Protein AF-A0A3M2ZYN0-F1 (afdb_monomer_lite)

Structure (mmCIF, N/CA/C/O backbone):
data_AF-A0A3M2ZYN0-F1
#
_entry.id   AF-A0A3M2ZYN0-F1
#
loop_
_atom_site.group_PDB
_atom_site.id
_atom_site.type_symbol
_atom_site.label_atom_id
_atom_site.label_alt_id
_atom_site.label_comp_id
_atom_site.label_asym_id
_atom_site.label_entity_id
_atom_site.label_seq_id
_atom_site.pdbx_PDB_ins_code
_atom_site.Cartn_x
_atom_site.Cartn_y
_atom_site.Cartn_z
_atom_site.occupancy
_atom_site.B_iso_or_equiv
_atom_site.auth_seq_id
_atom_site.auth_comp_id
_atom_site.auth_asym_id
_atom_site.auth_atom_id
_atom_site.pdbx_PDB_model_num
ATOM 1 N N . GLY A 1 1 ? -3.128 -3.976 10.967 1.00 87.50 1 GLY A N 1
ATOM 2 C CA . GLY A 1 1 ? -2.178 -4.531 9.993 1.00 87.50 1 GLY A CA 1
ATOM 3 C C . GLY A 1 1 ? -2.896 -4.891 8.719 1.00 87.50 1 GLY A C 1
ATOM 4 O O . GLY A 1 1 ? -2.758 -4.174 7.742 1.00 87.50 1 GLY A O 1
ATOM 5 N N . ILE A 1 2 ? -3.722 -5.940 8.759 1.00 93.25 2 ILE A N 1
ATOM 6 C CA . ILE A 1 2 ? -4.372 -6.513 7.567 1.00 93.25 2 ILE A CA 1
ATOM 7 C C . ILE A 1 2 ? -5.181 -5.476 6.775 1.00 93.25 2 ILE A C 1
ATOM 9 O O . ILE A 1 2 ? -4.887 -5.269 5.608 1.00 93.25 2 ILE A O 1
ATOM 13 N N . VAL A 1 3 ? -6.113 -4.749 7.409 1.00 94.38 3 VAL A N 1
ATOM 14 C CA . VAL A 1 3 ? -6.923 -3.723 6.712 1.00 94.38 3 VAL A CA 1
ATOM 15 C C . VAL A 1 3 ? -6.073 -2.631 6.047 1.00 94.38 3 VAL A C 1
ATOM 17 O O . VAL A 1 3 ? -6.357 -2.233 4.926 1.00 94.38 3 VAL A O 1
ATOM 20 N N . VAL A 1 4 ? -4.990 -2.200 6.703 1.00 95.38 4 VAL A N 1
ATOM 21 C CA . VAL A 1 4 ? -4.043 -1.211 6.160 1.00 95.38 4 VAL A CA 1
ATOM 22 C C . VAL A 1 4 ? -3.318 -1.787 4.945 1.00 95.38 4 VAL A C 1
ATOM 24 O O . VAL A 1 4 ? -3.151 -1.102 3.947 1.00 95.38 4 VAL A O 1
ATOM 27 N N . SER A 1 5 ? -2.905 -3.052 5.029 1.00 95.00 5 SER A N 1
ATOM 28 C CA . SER A 1 5 ? -2.160 -3.730 3.964 1.00 95.00 5 SER A CA 1
ATOM 29 C C . SER A 1 5 ? -3.044 -3.969 2.744 1.00 95.00 5 SER A C 1
ATOM 31 O O . SER A 1 5 ? -2.625 -3.695 1.630 1.00 95.00 5 SER A O 1
ATOM 33 N N . ILE A 1 6 ? -4.287 -4.405 2.955 1.00 95.38 6 ILE A N 1
ATOM 34 C CA . ILE A 1 6 ? -5.273 -4.596 1.888 1.00 95.38 6 ILE A CA 1
ATOM 35 C C . ILE A 1 6 ? -5.612 -3.260 1.214 1.00 95.38 6 ILE A C 1
ATOM 37 O O . ILE A 1 6 ? -5.637 -3.187 -0.012 1.00 95.38 6 ILE A O 1
ATOM 41 N N . ALA A 1 7 ? -5.811 -2.193 1.995 1.00 96.12 7 ALA A N 1
ATOM 42 C CA . ALA A 1 7 ? -6.026 -0.857 1.447 1.00 96.12 7 ALA A CA 1
ATOM 43 C C . ALA A 1 7 ? -4.809 -0.366 0.644 1.00 96.12 7 ALA A C 1
ATOM 45 O O . ALA A 1 7 ? -4.980 0.157 -0.454 1.00 96.12 7 ALA A O 1
ATOM 46 N N . LEU A 1 8 ? -3.586 -0.578 1.153 1.00 96.12 8 LEU A N 1
ATOM 47 C CA . LEU A 1 8 ? -2.364 -0.256 0.416 1.00 96.12 8 LEU A CA 1
ATOM 48 C C . LEU A 1 8 ? -2.313 -1.014 -0.912 1.00 96.12 8 LEU A C 1
ATOM 50 O O . LEU A 1 8 ? -2.034 -0.387 -1.922 1.00 96.12 8 LEU A O 1
ATOM 54 N N . VAL A 1 9 ? -2.575 -2.324 -0.921 1.00 94.81 9 VAL A N 1
ATOM 55 C CA . VAL A 1 9 ? -2.534 -3.139 -2.146 1.00 94.81 9 VAL A CA 1
ATOM 56 C C . VAL A 1 9 ? -3.515 -2.608 -3.186 1.00 94.81 9 VAL A C 1
ATOM 58 O O . VAL A 1 9 ? -3.097 -2.359 -4.311 1.00 94.81 9 VAL A O 1
ATOM 61 N N . GLY A 1 10 ? -4.775 -2.361 -2.813 1.00 95.69 10 GLY A N 1
ATOM 62 C CA . GLY A 1 10 ? -5.770 -1.832 -3.751 1.00 95.69 10 GLY A CA 1
ATOM 63 C C . GLY A 1 10 ? -5.378 -0.465 -4.324 1.00 95.69 10 GLY A C 1
ATOM 64 O O . GLY A 1 10 ? -5.460 -0.250 -5.532 1.00 95.69 10 GLY A O 1
ATOM 65 N N . ILE A 1 11 ? -4.882 0.447 -3.479 1.00 96.06 11 ILE A N 1
ATOM 66 C CA . ILE A 1 11 ? -4.449 1.788 -3.906 1.00 96.06 11 ILE A CA 1
ATOM 67 C C . ILE A 1 11 ? -3.186 1.713 -4.769 1.00 96.06 11 ILE A C 1
ATOM 69 O O . ILE A 1 11 ? -3.143 2.290 -5.853 1.00 96.06 11 ILE A O 1
ATOM 73 N N . ALA A 1 12 ? -2.153 1.012 -4.302 1.00 95.00 12 ALA A N 1
ATOM 74 C CA . ALA A 1 12 ? -0.881 0.895 -5.002 1.00 95.00 12 ALA A CA 1
ATOM 75 C C . ALA A 1 12 ? -1.059 0.194 -6.349 1.00 95.00 12 ALA A C 1
ATOM 77 O O . ALA A 1 12 ? -0.487 0.649 -7.333 1.00 95.00 12 ALA A O 1
ATOM 78 N N . TYR A 1 13 ? -1.892 -0.849 -6.420 1.00 94.00 13 TYR A N 1
ATOM 79 C CA . TYR A 1 13 ? -2.218 -1.495 -7.685 1.00 94.00 13 TYR A CA 1
ATOM 80 C C . TYR A 1 13 ? -2.851 -0.504 -8.663 1.00 94.00 13 TYR A C 1
ATOM 82 O O . TYR A 1 13 ? -2.329 -0.287 -9.754 1.00 94.00 13 TYR A O 1
ATOM 90 N N . ASN A 1 14 ? -3.921 0.170 -8.242 1.00 93.44 14 ASN A N 1
ATOM 91 C CA . ASN A 1 14 ? -4.650 1.105 -9.093 1.00 93.44 14 ASN A CA 1
ATOM 92 C C . ASN A 1 14 ? -3.797 2.282 -9.587 1.00 93.44 14 ASN A C 1
ATOM 94 O O . ASN A 1 14 ? -3.921 2.689 -10.739 1.00 93.44 14 ASN A O 1
ATOM 98 N N . VAL A 1 15 ? -2.924 2.817 -8.732 1.00 94.31 15 VAL A N 1
ATOM 99 C CA . VAL A 1 15 ? -2.106 3.995 -9.054 1.00 94.31 15 VAL A CA 1
ATOM 100 C C . VAL A 1 15 ? -0.828 3.620 -9.806 1.00 94.31 15 VAL A C 1
ATOM 102 O O . VAL A 1 15 ? -0.449 4.312 -10.748 1.00 94.31 15 VAL A O 1
ATOM 105 N N . LEU A 1 16 ? -0.148 2.545 -9.400 1.00 92.62 16 LEU A N 1
ATOM 106 C CA . LEU A 1 16 ? 1.207 2.232 -9.866 1.00 92.62 16 LEU A CA 1
ATOM 107 C C . LEU A 1 16 ? 1.265 1.085 -10.878 1.00 92.62 16 LEU A C 1
ATOM 109 O O . LEU A 1 16 ? 2.232 1.024 -11.629 1.00 92.62 16 LEU A O 1
ATOM 113 N N . LEU A 1 17 ? 0.288 0.170 -10.891 1.00 93.31 17 LEU A N 1
ATOM 114 C CA . LEU A 1 17 ? 0.409 -1.110 -11.607 1.00 93.31 17 LEU A CA 1
ATOM 115 C C . LEU A 1 17 ? -0.691 -1.382 -12.639 1.00 93.31 17 LEU A C 1
ATOM 117 O O . LEU A 1 17 ? -0.417 -2.054 -13.628 1.00 93.31 17 LEU A O 1
ATOM 121 N N . ARG A 1 18 ? -1.907 -0.851 -12.468 1.00 92.25 18 ARG A N 1
ATOM 122 C CA . ARG A 1 18 ? -3.076 -1.194 -13.306 1.00 92.25 18 ARG A CA 1
ATOM 123 C C . ARG A 1 18 ? -2.889 -0.904 -14.799 1.00 92.25 18 ARG A C 1
ATOM 125 O O . ARG A 1 18 ? -3.532 -1.520 -15.637 1.00 92.25 18 ARG A O 1
ATOM 132 N N . HIS A 1 19 ? -2.009 0.031 -15.141 1.00 89.75 19 HIS A N 1
ATOM 133 C CA . HIS A 1 19 ? -1.694 0.385 -16.527 1.00 89.75 19 HIS A CA 1
ATOM 134 C C . HIS A 1 19 ? -0.566 -0.464 -17.141 1.00 89.75 19 HIS A C 1
ATOM 136 O O . HIS A 1 19 ? -0.295 -0.335 -18.32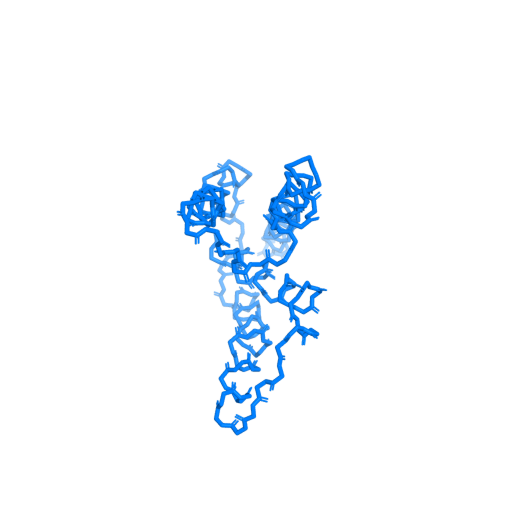9 1.00 89.75 19 HIS A O 1
ATOM 142 N N . LEU A 1 20 ? 0.113 -1.294 -16.343 1.00 90.00 20 LEU A N 1
ATOM 143 C CA . LEU A 1 20 ? 1.227 -2.140 -16.785 1.00 90.00 20 LEU A CA 1
ATOM 144 C C . LEU A 1 20 ? 0.775 -3.552 -17.168 1.00 90.00 20 LEU A C 1
ATOM 146 O O . LEU A 1 20 ? 1.478 -4.249 -17.897 1.00 90.00 20 LEU A O 1
ATOM 150 N N . TRP A 1 21 ? -0.372 -3.991 -16.652 1.00 88.06 21 TRP A N 1
ATOM 151 C CA . TRP A 1 21 ? -0.863 -5.354 -16.796 1.00 88.06 21 TRP A CA 1
ATOM 152 C C . TRP A 1 21 ? -2.260 -5.353 -17.416 1.00 88.06 21 TRP A C 1
ATOM 154 O O . TRP A 1 21 ? -3.189 -4.752 -16.886 1.00 88.06 21 TRP A O 1
ATOM 164 N N . HIS A 1 22 ? -2.410 -6.045 -18.548 1.00 90.00 22 HIS A N 1
ATOM 165 C CA . HIS A 1 22 ? -3.671 -6.142 -19.290 1.00 90.00 22 HIS A CA 1
ATOM 166 C C . HIS A 1 22 ? -4.127 -7.604 -19.394 1.00 90.00 22 HIS A C 1
ATOM 168 O O . HIS A 1 22 ? -4.045 -8.206 -20.470 1.00 90.00 22 HIS A O 1
ATOM 174 N N . PRO A 1 23 ? -4.569 -8.209 -18.278 1.00 92.19 23 PRO A N 1
ATOM 175 C CA . PRO A 1 23 ? -5.000 -9.597 -18.268 1.00 92.19 23 PRO A CA 1
ATOM 176 C C . PRO A 1 23 ? -6.282 -9.783 -19.085 1.00 92.19 23 PRO A C 1
ATOM 178 O O . PRO A 1 23 ? -7.093 -8.868 -19.217 1.00 92.19 23 PRO A O 1
ATOM 181 N N . GLN A 1 24 ? -6.489 -10.994 -19.609 1.00 94.12 24 GLN A N 1
ATOM 182 C CA . GLN A 1 24 ? -7.694 -11.364 -20.360 1.00 94.12 24 GLN A CA 1
ATOM 183 C C . GLN A 1 24 ? -8.338 -12.642 -19.809 1.00 94.12 24 GLN A C 1
ATOM 185 O O . GLN A 1 24 ? -7.697 -13.453 -19.133 1.00 94.12 24 GLN A O 1
ATOM 190 N N . GLY A 1 25 ? -9.630 -12.824 -20.096 1.00 95.62 25 GLY A N 1
ATOM 191 C CA . GLY A 1 25 ? -10.395 -14.000 -19.675 1.00 95.62 25 GLY A CA 1
ATOM 192 C C . GLY A 1 25 ? -10.388 -14.188 -18.155 1.00 95.62 25 GLY A C 1
ATOM 193 O O . GLY A 1 25 ? -10.674 -13.260 -17.401 1.00 95.62 25 GLY A O 1
ATOM 194 N N . TRP A 1 26 ? -10.031 -15.387 -17.690 1.00 96.62 26 TRP A N 1
ATOM 195 C CA . TRP A 1 26 ? -9.999 -15.715 -16.259 1.00 96.62 26 TRP A CA 1
ATOM 196 C C . TRP A 1 26 ? -8.981 -14.908 -15.451 1.00 96.62 26 TRP A C 1
ATOM 198 O O . TRP A 1 26 ? -9.214 -14.651 -14.272 1.00 96.62 26 TRP A O 1
ATOM 208 N N . GLN A 1 27 ? -7.875 -14.482 -16.067 1.00 94.94 27 GLN A N 1
ATOM 209 C CA . GLN A 1 27 ? -6.884 -13.657 -15.373 1.00 94.94 27 GLN A CA 1
ATOM 210 C C . GLN A 1 27 ? -7.430 -12.263 -15.079 1.00 94.94 27 GLN A C 1
ATOM 212 O O . GLN A 1 27 ? -7.131 -11.714 -14.027 1.00 94.94 27 GLN A O 1
ATOM 217 N N . TRP A 1 28 ? -8.254 -11.713 -15.977 1.00 95.06 28 TRP A N 1
ATOM 218 C CA . TRP A 1 28 ? -8.892 -10.415 -15.761 1.00 95.06 28 TRP A CA 1
ATOM 219 C C . TRP A 1 28 ? -9.856 -10.466 -14.579 1.00 95.06 28 TRP A C 1
ATOM 221 O O . TRP A 1 28 ? -9.823 -9.604 -13.710 1.00 95.06 28 TRP A O 1
ATOM 231 N N . ILE A 1 29 ? -10.651 -11.537 -14.501 1.00 95.88 29 ILE A N 1
ATOM 232 C CA . ILE A 1 29 ? -11.558 -11.761 -13.372 1.00 95.88 29 ILE A CA 1
ATOM 233 C C . ILE A 1 29 ? -10.765 -11.860 -12.066 1.00 95.88 29 ILE A C 1
ATOM 235 O O . ILE A 1 29 ? -11.123 -11.221 -11.081 1.00 95.88 29 ILE A O 1
ATOM 239 N N . ALA A 1 30 ? -9.688 -12.651 -12.044 1.00 95.50 30 ALA A N 1
ATOM 240 C CA . ALA A 1 30 ? -8.852 -12.788 -10.855 1.00 95.50 30 ALA A CA 1
ATOM 241 C C . ALA A 1 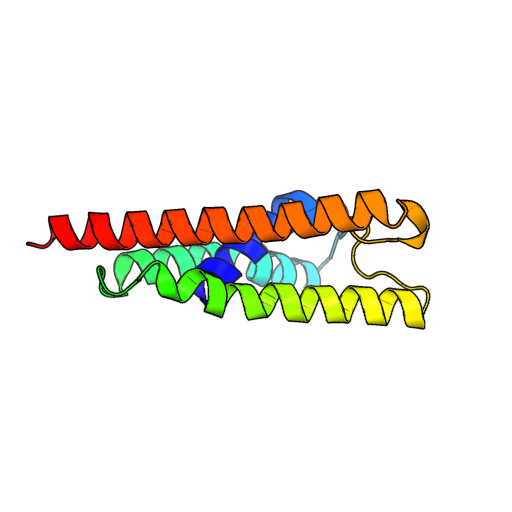30 ? -8.221 -11.452 -10.436 1.00 95.50 30 ALA A C 1
ATOM 243 O O . ALA A 1 30 ? -8.199 -11.139 -9.248 1.00 95.50 30 ALA A O 1
ATOM 244 N N . ASP A 1 31 ? -7.746 -10.667 -11.401 1.00 94.44 31 ASP A N 1
ATOM 245 C CA . ASP A 1 31 ? -7.132 -9.366 -11.165 1.00 94.44 31 ASP A CA 1
ATOM 246 C C . ASP A 1 31 ? -8.110 -8.365 -10.536 1.00 94.44 31 ASP A C 1
ATOM 248 O O . ASP A 1 31 ? -7.841 -7.839 -9.456 1.00 94.44 31 ASP A O 1
ATOM 252 N N . GLU A 1 32 ? -9.287 -8.193 -11.141 1.00 94.81 32 GLU A N 1
ATOM 253 C CA . GLU A 1 32 ? -10.328 -7.292 -10.634 1.00 94.81 32 GLU A CA 1
ATOM 254 C C . GLU A 1 32 ? -10.821 -7.740 -9.248 1.00 94.81 32 GLU A C 1
ATOM 256 O O . GLU A 1 32 ? -11.014 -6.934 -8.333 1.00 94.81 32 GLU A O 1
ATOM 261 N N . LEU A 1 33 ? -10.985 -9.053 -9.045 1.00 96.44 33 LEU A N 1
ATOM 262 C CA . LEU A 1 33 ? -11.392 -9.585 -7.748 1.00 96.44 33 LEU A CA 1
ATOM 263 C C . LEU A 1 33 ? -10.350 -9.290 -6.667 1.00 96.44 33 LEU A C 1
ATOM 265 O O . LEU A 1 33 ? -10.716 -8.859 -5.575 1.00 96.44 33 LEU A O 1
ATOM 269 N N . LEU A 1 34 ? -9.067 -9.520 -6.945 1.00 95.44 34 LEU A N 1
ATOM 270 C CA . LEU A 1 34 ? -8.002 -9.400 -5.950 1.00 95.44 34 LEU A CA 1
ATOM 271 C C . LEU A 1 34 ? -7.613 -7.950 -5.652 1.00 95.44 34 LEU A C 1
ATOM 273 O O . LEU A 1 34 ? -7.287 -7.651 -4.500 1.00 95.44 34 LEU A O 1
ATOM 277 N N . HIS A 1 35 ? -7.658 -7.062 -6.645 1.00 96.06 35 HIS A N 1
ATOM 278 C CA . HIS A 1 35 ? -7.135 -5.703 -6.511 1.00 96.06 35 HIS A CA 1
ATOM 279 C C . HIS A 1 35 ? -8.205 -4.617 -6.364 1.00 96.06 35 HIS A C 1
ATOM 281 O O . HIS A 1 35 ? -7.896 -3.553 -5.825 1.00 96.06 35 HIS A O 1
ATOM 287 N N . ASP A 1 36 ? -9.457 -4.891 -6.738 1.00 94.56 36 ASP A N 1
ATOM 288 C CA . ASP A 1 36 ? -10.555 -3.927 -6.623 1.00 94.56 36 ASP A CA 1
ATOM 289 C C . ASP A 1 36 ? -11.659 -4.426 -5.686 1.00 94.56 36 ASP A C 1
ATOM 291 O O . ASP A 1 36 ? -11.942 -3.803 -4.655 1.00 94.56 36 ASP A O 1
ATOM 295 N N . VAL A 1 37 ? -12.247 -5.590 -5.974 1.00 96.94 37 VAL A N 1
ATOM 296 C CA . VAL A 1 37 ? -13.412 -6.085 -5.220 1.00 96.94 37 VAL A CA 1
ATOM 297 C C . VAL A 1 37 ? -13.038 -6.454 -3.787 1.00 96.94 37 VAL A C 1
ATOM 299 O O . VAL A 1 37 ? -13.682 -5.992 -2.843 1.00 96.94 37 VAL A O 1
ATOM 302 N N . MET A 1 38 ? -11.995 -7.265 -3.594 1.00 96.31 38 MET A N 1
ATOM 303 C CA . MET A 1 38 ? -11.588 -7.730 -2.267 1.00 96.31 38 MET A CA 1
ATOM 304 C C . MET A 1 38 ? -11.145 -6.584 -1.347 1.00 96.31 38 MET A C 1
ATOM 306 O O . MET A 1 38 ? -11.587 -6.570 -0.192 1.00 96.31 38 MET A O 1
ATOM 310 N N . PRO A 1 39 ? -10.350 -5.592 -1.797 1.00 96.62 39 PRO A N 1
ATOM 311 C CA . PRO A 1 39 ? -10.010 -4.450 -0.958 1.00 96.62 39 PRO A CA 1
ATOM 312 C C . PRO A 1 39 ? -11.216 -3.632 -0.501 1.00 96.62 39 PRO A C 1
ATOM 314 O O . PRO A 1 39 ? -11.318 -3.310 0.688 1.00 96.62 39 PRO A O 1
ATOM 317 N N . LEU A 1 40 ? -12.161 -3.355 -1.403 1.00 96.81 40 LEU A N 1
ATOM 318 C CA . LEU A 1 40 ? -13.387 -2.627 -1.071 1.00 96.81 40 LEU A CA 1
ATOM 319 C C . LEU A 1 40 ? -14.287 -3.432 -0.126 1.00 96.81 40 LEU A C 1
ATOM 321 O O . LEU A 1 40 ? -14.742 -2.909 0.895 1.00 96.81 40 LEU A O 1
ATOM 325 N N . ALA A 1 41 ? -14.489 -4.718 -0.414 1.00 97.31 41 ALA A N 1
ATOM 326 C CA . ALA A 1 41 ? -15.281 -5.613 0.421 1.00 97.31 41 ALA A CA 1
ATOM 327 C C . ALA A 1 41 ? -14.687 -5.744 1.830 1.00 97.31 41 ALA A C 1
ATOM 329 O O . ALA A 1 41 ? -15.413 -5.679 2.823 1.00 97.31 41 ALA A O 1
ATOM 330 N N . PHE A 1 42 ? -13.362 -5.864 1.945 1.00 96.75 42 PHE A N 1
ATOM 331 C CA . PHE A 1 42 ? -12.692 -5.963 3.238 1.00 96.75 42 PHE A CA 1
ATOM 332 C C . PHE A 1 42 ? -12.754 -4.651 4.027 1.00 96.75 42 PHE A C 1
ATOM 334 O O . PHE A 1 42 ? -12.945 -4.673 5.244 1.00 96.75 42 PHE A O 1
ATOM 341 N N . MET A 1 43 ? -12.627 -3.502 3.355 1.00 95.69 43 MET A N 1
ATOM 342 C CA . MET A 1 43 ? -12.821 -2.186 3.973 1.00 95.69 43 MET A CA 1
ATOM 343 C C . MET A 1 43 ? -14.242 -2.032 4.526 1.00 95.69 43 MET A C 1
ATOM 345 O O . MET A 1 43 ? -14.406 -1.605 5.673 1.00 95.69 43 MET A O 1
ATOM 349 N N . LEU A 1 44 ? -15.253 -2.442 3.755 1.00 96.50 44 LEU A N 1
ATOM 350 C CA . LEU A 1 44 ? -16.653 -2.433 4.177 1.00 96.50 44 LEU A CA 1
ATOM 351 C C . LEU A 1 44 ? -16.897 -3.387 5.353 1.00 96.50 44 LEU A C 1
ATOM 353 O O . LEU A 1 44 ? -17.490 -2.991 6.357 1.00 96.50 44 LEU A O 1
ATOM 357 N N . TYR A 1 45 ? -16.381 -4.616 5.273 1.00 96.31 45 TYR A N 1
ATOM 358 C CA . TYR A 1 45 ? -16.455 -5.588 6.362 1.00 96.31 45 TYR A CA 1
ATOM 359 C C . TYR A 1 45 ? -15.819 -5.040 7.641 1.00 96.31 45 TYR A C 1
ATOM 361 O O . TYR A 1 45 ? -16.424 -5.078 8.716 1.00 96.31 45 TYR A O 1
ATOM 369 N N . TRP A 1 46 ? -14.609 -4.484 7.523 1.00 94.94 46 TRP A N 1
ATOM 370 C CA . TRP A 1 46 ? -13.925 -3.873 8.649 1.00 94.94 46 TRP A CA 1
ATOM 371 C C . TRP A 1 46 ? -14.791 -2.771 9.246 1.00 94.94 46 TRP A C 1
ATOM 373 O O . TRP A 1 46 ? -14.989 -2.763 10.457 1.00 94.94 46 TRP A O 1
ATOM 383 N N . TRP A 1 47 ? -15.341 -1.871 8.431 1.00 94.31 47 TRP A N 1
ATOM 384 C CA . TRP A 1 47 ? -16.184 -0.771 8.893 1.00 94.31 47 TRP A CA 1
ATOM 385 C C . TRP A 1 47 ? -17.420 -1.246 9.670 1.00 94.31 47 TRP A C 1
ATOM 387 O O . TRP A 1 47 ? -17.640 -0.775 10.788 1.00 94.31 47 TRP A O 1
ATOM 397 N N . LEU A 1 48 ? -18.170 -2.202 9.118 1.00 94.44 48 LEU A N 1
ATOM 398 C CA . LEU A 1 48 ? -19.460 -2.645 9.651 1.00 94.44 48 LEU A CA 1
ATOM 399 C C . LEU A 1 48 ? -19.339 -3.589 10.856 1.00 94.44 48 LEU A C 1
ATOM 401 O O . LEU A 1 48 ? -20.089 -3.441 11.821 1.00 94.44 48 LEU A O 1
ATOM 405 N N . TYR A 1 49 ? -18.400 -4.538 10.821 1.00 93.50 49 TYR A N 1
ATOM 406 C CA . TYR A 1 49 ? -18.408 -5.682 11.743 1.00 93.50 49 TYR A CA 1
ATOM 407 C C . TYR A 1 49 ? -17.264 -5.687 12.759 1.00 93.50 49 TYR A C 1
ATOM 409 O O . TYR A 1 49 ? -17.379 -6.327 13.803 1.00 93.50 49 TYR A O 1
ATOM 417 N N . VAL A 1 50 ? -16.161 -4.974 12.509 1.00 91.94 50 VAL A N 1
ATOM 418 C CA . VAL A 1 50 ? -15.012 -4.990 13.431 1.00 91.94 50 VAL A CA 1
ATOM 419 C C . VAL A 1 50 ? -15.189 -3.938 14.534 1.00 91.94 50 VAL A C 1
ATOM 421 O O . VAL A 1 50 ? -15.291 -2.746 14.209 1.00 91.94 50 VAL A O 1
ATOM 424 N N . PRO A 1 51 ? -15.159 -4.328 15.830 1.00 90.06 51 PRO A N 1
ATOM 425 C CA . PRO A 1 51 ? -15.262 -3.396 16.951 1.00 90.06 51 PRO A CA 1
ATOM 426 C C . PRO A 1 51 ? -14.203 -2.291 16.899 1.00 90.06 51 PRO A C 1
ATOM 428 O O . PRO A 1 51 ? -13.024 -2.566 16.663 1.00 90.06 51 PRO A O 1
ATOM 431 N N . LYS A 1 52 ? -14.639 -1.051 17.145 1.00 92.38 52 LYS A N 1
ATOM 432 C CA . LYS A 1 52 ? -13.806 0.156 17.063 1.00 92.38 52 LYS A CA 1
ATOM 433 C C . LYS A 1 52 ? -13.165 0.505 18.405 1.00 92.38 52 LYS A C 1
ATOM 435 O O . LYS A 1 52 ? -13.712 0.169 19.449 1.00 92.38 52 LYS A O 1
ATOM 440 N N . GLY A 1 53 ? -12.017 1.179 18.373 1.00 88.19 53 GLY A N 1
ATOM 441 C CA . GLY A 1 53 ? -11.295 1.674 19.555 1.00 88.19 53 GLY A CA 1
ATOM 442 C C . GLY A 1 53 ? -10.144 0.779 20.019 1.00 88.19 53 GLY A C 1
ATOM 443 O O . GLY A 1 53 ? -9.541 1.027 21.063 1.00 88.19 53 GLY A O 1
ATOM 444 N N . ARG A 1 54 ? -9.816 -0.268 19.254 1.00 88.62 54 ARG A N 1
ATOM 445 C CA . ARG A 1 54 ? -8.745 -1.223 19.586 1.00 88.62 54 ARG A CA 1
ATOM 446 C C . ARG A 1 54 ? -7.418 -0.879 18.911 1.00 88.62 54 ARG A C 1
ATOM 448 O O . ARG A 1 54 ? -6.374 -1.385 19.330 1.00 88.62 54 ARG A O 1
ATOM 455 N N . LEU A 1 55 ? -7.423 -0.043 17.871 1.00 89.88 55 LEU A N 1
ATOM 456 C CA . LEU A 1 55 ? -6.211 0.300 17.134 1.00 89.88 55 LEU A CA 1
ATOM 457 C C . LEU A 1 55 ? -5.405 1.381 17.869 1.00 89.88 55 LEU A C 1
ATOM 459 O O . LEU A 1 55 ? -5.910 2.429 18.273 1.00 89.88 55 LEU A O 1
ATOM 463 N N . ARG A 1 56 ? -4.104 1.124 18.037 1.00 91.25 56 ARG A N 1
ATOM 464 C CA . ARG A 1 56 ? -3.151 1.993 18.736 1.00 91.25 56 ARG A CA 1
ATOM 465 C C . ARG A 1 56 ? -2.036 2.414 17.786 1.00 91.25 56 ARG A C 1
ATOM 467 O O . ARG A 1 56 ? -1.629 1.632 16.933 1.00 91.25 56 ARG A O 1
ATOM 474 N N . LEU A 1 57 ? -1.500 3.620 17.991 1.00 89.88 57 LEU A N 1
ATOM 475 C CA . LEU A 1 57 ? -0.383 4.150 17.195 1.00 89.88 57 LEU A CA 1
ATOM 476 C C . LEU A 1 57 ? 0.871 3.270 17.298 1.00 89.88 57 LEU A C 1
ATOM 478 O O . LEU A 1 57 ? 1.551 3.066 16.301 1.00 89.88 57 LEU A O 1
ATOM 482 N N . GLY A 1 58 ? 1.119 2.664 18.464 1.00 91.88 58 GLY A N 1
ATOM 483 C CA . GLY A 1 58 ? 2.239 1.739 18.659 1.00 91.88 58 GLY A CA 1
ATOM 484 C C . GLY A 1 58 ? 2.182 0.474 17.793 1.00 91.88 58 GLY A C 1
ATOM 485 O O . GLY A 1 58 ? 3.192 -0.203 17.651 1.00 91.88 58 GLY A O 1
ATOM 486 N N . HIS A 1 59 ? 1.040 0.152 17.176 1.00 92.38 59 HIS A N 1
ATOM 487 C CA . HIS A 1 59 ? 0.963 -0.969 16.240 1.00 92.38 59 HIS A CA 1
ATOM 488 C C . HIS A 1 59 ? 1.483 -0.621 14.836 1.00 92.38 59 HIS A C 1
ATOM 490 O O . HIS A 1 59 ? 1.777 -1.533 14.067 1.00 92.38 59 HIS A O 1
ATOM 496 N N . VAL A 1 60 ? 1.592 0.666 14.480 1.00 93.00 60 VAL A N 1
ATOM 497 C CA . VAL A 1 60 ? 1.974 1.095 13.123 1.00 93.00 60 VAL A CA 1
ATOM 498 C C . VAL A 1 60 ? 3.378 0.610 12.737 1.00 93.00 60 VAL A C 1
ATOM 500 O O . VAL A 1 60 ? 3.484 -0.008 11.677 1.00 93.00 60 VAL A O 1
ATOM 503 N N . PRO A 1 61 ? 4.429 0.770 13.573 1.00 93.69 61 PRO A N 1
ATOM 504 C CA . PRO A 1 61 ? 5.756 0.241 13.251 1.00 93.69 61 PRO A CA 1
ATOM 505 C C . PRO A 1 61 ? 5.755 -1.280 13.063 1.00 93.69 61 PRO A C 1
ATOM 507 O O . PRO A 1 61 ? 6.351 -1.787 12.118 1.00 93.69 61 PRO A O 1
ATOM 510 N N . LEU A 1 62 ? 5.015 -2.007 13.910 1.00 95.75 62 LEU A N 1
ATOM 511 C CA . LEU A 1 62 ? 4.889 -3.463 13.813 1.00 95.75 62 LEU A CA 1
ATOM 512 C C . LEU A 1 62 ? 4.250 -3.886 12.484 1.00 95.75 62 LEU A C 1
ATOM 514 O O . LEU A 1 62 ? 4.688 -4.846 11.859 1.00 95.75 62 LEU A O 1
ATOM 518 N N . TRP A 1 63 ? 3.220 -3.172 12.027 1.00 95.94 63 TRP A N 1
ATOM 519 C CA . TRP A 1 63 ? 2.589 -3.465 10.741 1.00 95.94 63 TRP A CA 1
ATOM 520 C C . TRP A 1 63 ? 3.480 -3.092 9.558 1.00 95.94 63 TRP A C 1
ATOM 522 O O . TRP A 1 63 ? 3.436 -3.785 8.548 1.00 95.94 63 TRP A O 1
ATOM 532 N N . ALA A 1 64 ? 4.287 -2.036 9.691 1.00 94.69 64 ALA A N 1
ATOM 533 C CA . ALA A 1 64 ? 5.218 -1.588 8.662 1.00 94.69 64 ALA A CA 1
ATOM 534 C C . ALA A 1 64 ? 6.376 -2.575 8.438 1.00 94.69 64 ALA A C 1
ATOM 536 O O . ALA A 1 64 ? 6.962 -2.577 7.359 1.00 94.69 64 ALA A O 1
ATOM 537 N N . MET A 1 65 ? 6.664 -3.467 9.396 1.00 95.44 65 MET A N 1
ATOM 538 C CA . MET A 1 65 ? 7.657 -4.530 9.194 1.00 95.44 65 MET A CA 1
ATOM 539 C C . MET A 1 65 ? 7.329 -5.395 7.977 1.00 95.44 65 MET A C 1
ATOM 541 O O . MET A 1 65 ? 8.237 -5.765 7.243 1.00 95.44 65 MET A O 1
ATOM 545 N N . TYR A 1 66 ? 6.048 -5.686 7.732 1.00 92.06 66 TYR A N 1
ATOM 546 C CA . TYR A 1 66 ? 5.643 -6.512 6.596 1.00 92.06 66 TYR A CA 1
ATOM 547 C C . TYR A 1 66 ? 6.053 -5.903 5.241 1.00 92.06 66 TYR A C 1
ATOM 549 O O . TYR A 1 66 ? 6.835 -6.542 4.535 1.00 92.06 66 TYR A O 1
ATOM 557 N N . PRO A 1 67 ? 5.612 -4.680 4.865 1.00 92.25 67 PRO A N 1
ATOM 558 C CA . PRO A 1 67 ? 6.044 -4.080 3.610 1.00 92.25 67 PRO A CA 1
ATOM 559 C C . PRO A 1 67 ? 7.555 -3.832 3.582 1.00 92.25 67 PRO A C 1
ATOM 561 O O . PRO A 1 67 ? 8.159 -4.068 2.547 1.00 92.25 67 PRO A O 1
ATOM 564 N N . VAL A 1 68 ? 8.193 -3.434 4.690 1.00 94.38 68 VAL A N 1
ATOM 565 C CA . VAL A 1 68 ? 9.652 -3.210 4.722 1.00 94.38 68 VAL A CA 1
ATOM 566 C C . VAL A 1 68 ? 10.429 -4.484 4.385 1.00 94.38 68 VAL A C 1
ATOM 568 O O . VAL A 1 68 ? 11.307 -4.455 3.523 1.00 94.38 68 VAL A O 1
ATOM 571 N N . VAL A 1 69 ? 10.092 -5.608 5.022 1.00 95.81 69 VAL A N 1
ATOM 572 C CA . VAL A 1 69 ? 10.748 -6.899 4.764 1.00 95.81 69 VAL A CA 1
ATOM 573 C C . VAL A 1 69 ? 10.482 -7.361 3.334 1.00 95.81 69 VAL A C 1
ATOM 575 O O . VAL A 1 69 ? 11.403 -7.808 2.653 1.00 95.81 69 VAL A O 1
ATOM 578 N N . TYR A 1 70 ? 9.248 -7.211 2.852 1.00 93.06 70 TYR A N 1
ATOM 579 C CA . TYR A 1 70 ? 8.903 -7.569 1.479 1.00 93.06 70 TYR A CA 1
ATOM 580 C C . TYR A 1 70 ? 9.662 -6.716 0.451 1.00 93.06 70 TYR A C 1
ATOM 582 O O . TYR A 1 70 ? 10.243 -7.264 -0.481 1.00 93.06 70 TYR A O 1
ATOM 590 N N . PHE A 1 71 ? 9.744 -5.397 0.645 1.00 91.56 71 PHE A N 1
ATOM 591 C CA . PHE A 1 71 ? 10.522 -4.506 -0.220 1.00 91.56 71 PHE A CA 1
ATOM 592 C C . PHE A 1 71 ? 12.006 -4.868 -0.236 1.00 91.56 71 PHE A C 1
ATOM 594 O O . PHE A 1 71 ? 12.597 -4.945 -1.312 1.00 91.56 71 PHE A O 1
ATOM 601 N N . ALA A 1 72 ? 12.598 -5.140 0.932 1.00 92.50 72 ALA A N 1
ATOM 602 C CA . ALA A 1 72 ? 13.984 -5.590 1.020 1.00 92.50 72 ALA A CA 1
ATOM 603 C C . ALA A 1 72 ? 14.202 -6.894 0.236 1.00 92.50 72 ALA A C 1
ATOM 605 O O . ALA A 1 72 ? 15.177 -7.013 -0.505 1.00 92.50 72 ALA A O 1
ATOM 606 N N . TYR A 1 73 ? 13.265 -7.840 0.342 1.00 94.25 73 TYR A N 1
ATOM 607 C CA . TYR A 1 73 ? 13.302 -9.084 -0.420 1.00 94.25 73 TYR A CA 1
ATOM 608 C C . TYR A 1 73 ? 13.211 -8.852 -1.935 1.00 94.25 73 TYR A C 1
ATOM 610 O O . TYR A 1 73 ? 14.047 -9.377 -2.668 1.00 94.25 73 TYR A O 1
ATOM 618 N N . VAL A 1 74 ? 12.247 -8.059 -2.422 1.00 92.19 74 VAL A N 1
ATOM 619 C CA . VAL A 1 74 ? 12.086 -7.823 -3.869 1.00 92.19 74 VAL A CA 1
ATOM 620 C C . VAL A 1 74 ? 13.289 -7.075 -4.448 1.00 92.19 74 VAL A C 1
ATOM 622 O O . VAL A 1 74 ? 13.750 -7.431 -5.530 1.00 92.19 74 VAL A O 1
ATOM 625 N N . LEU A 1 75 ? 13.850 -6.102 -3.722 1.00 90.25 75 LEU A N 1
ATOM 626 C CA . LEU A 1 75 ? 15.073 -5.403 -4.132 1.00 90.25 75 LEU A CA 1
ATOM 627 C C . LEU A 1 75 ? 16.279 -6.346 -4.197 1.00 90.25 75 LEU A C 1
ATOM 629 O O . LEU A 1 75 ? 17.020 -6.317 -5.178 1.00 90.25 75 LEU A O 1
ATOM 633 N N . LEU A 1 76 ? 16.461 -7.201 -3.184 1.00 91.50 76 LEU A N 1
ATOM 634 C CA . LEU A 1 76 ? 17.540 -8.189 -3.166 1.00 91.50 76 LEU A CA 1
ATOM 635 C C . LEU A 1 76 ? 17.396 -9.182 -4.325 1.00 91.50 76 LEU A C 1
ATOM 637 O O . LEU A 1 76 ? 18.352 -9.418 -5.058 1.00 91.50 76 LEU A O 1
ATOM 641 N N . ARG A 1 77 ? 16.188 -9.720 -4.526 1.00 93.25 77 ARG A N 1
ATOM 642 C CA . ARG A 1 77 ? 15.860 -10.648 -5.616 1.00 93.25 77 ARG A CA 1
ATOM 643 C C . ARG A 1 77 ? 16.091 -10.011 -6.986 1.00 93.25 77 ARG A C 1
ATOM 645 O O . ARG A 1 77 ? 16.689 -10.652 -7.845 1.00 93.25 77 ARG A O 1
ATOM 652 N N . GLY A 1 78 ? 15.671 -8.759 -7.168 1.00 89.31 78 GLY A N 1
ATOM 653 C CA . GLY A 1 78 ? 15.906 -7.995 -8.394 1.00 89.31 78 GLY A CA 1
ATOM 654 C C . GLY A 1 78 ? 17.391 -7.776 -8.666 1.00 89.31 78 GLY A C 1
ATOM 655 O O . GLY A 1 78 ? 17.855 -8.052 -9.766 1.00 89.31 78 GLY A O 1
ATOM 656 N N . ASN A 1 79 ? 18.166 -7.407 -7.644 1.00 87.50 79 ASN A N 1
ATOM 657 C CA . ASN A 1 79 ? 19.611 -7.219 -7.779 1.00 87.50 79 ASN A CA 1
ATOM 658 C C . ASN A 1 79 ? 20.365 -8.531 -8.069 1.00 87.50 79 ASN A C 1
ATOM 660 O O . ASN A 1 79 ? 21.360 -8.523 -8.784 1.00 87.50 79 ASN A O 1
ATOM 664 N N . MET A 1 80 ? 19.909 -9.662 -7.519 1.00 91.56 80 MET A N 1
ATOM 665 C CA . MET A 1 80 ? 20.535 -10.971 -7.744 1.00 91.56 80 MET A CA 1
ATOM 666 C C . MET A 1 80 ? 20.228 -11.558 -9.126 1.00 91.56 80 MET A C 1
ATOM 668 O O . MET A 1 80 ? 21.087 -12.215 -9.706 1.00 91.56 80 MET A O 1
ATOM 672 N N . LEU A 1 81 ? 19.004 -11.367 -9.629 1.00 91.38 81 LEU A N 1
ATOM 673 C CA . LEU A 1 81 ? 18.536 -11.970 -10.883 1.00 91.38 81 LEU A CA 1
ATOM 674 C C . LEU A 1 81 ? 18.588 -11.012 -12.080 1.00 91.38 81 LEU A C 1
ATOM 676 O O . LEU A 1 81 ? 18.397 -11.452 -13.208 1.00 91.38 81 LEU A O 1
ATOM 680 N N . GLY A 1 82 ? 18.811 -9.717 -11.841 1.00 86.75 82 GLY A N 1
ATOM 681 C CA . GLY A 1 82 ? 18.696 -8.673 -12.861 1.00 86.75 82 GLY A CA 1
ATOM 682 C C . GLY A 1 82 ? 17.257 -8.428 -13.329 1.00 86.75 82 GLY A C 1
ATOM 683 O O . GLY A 1 82 ? 17.060 -7.818 -14.373 1.00 86.75 82 GLY A O 1
ATOM 684 N N . ASP A 1 83 ? 16.263 -8.918 -12.582 1.00 87.06 83 ASP A N 1
ATOM 685 C CA . ASP A 1 83 ? 14.847 -8.887 -12.955 1.00 87.06 83 ASP A CA 1
ATOM 686 C C . ASP A 1 83 ? 13.995 -8.301 -11.820 1.00 87.06 83 ASP A C 1
ATOM 688 O O . ASP A 1 83 ? 13.714 -8.958 -10.802 1.00 87.06 83 ASP A O 1
ATOM 692 N N . TYR A 1 84 ? 13.604 -7.038 -11.998 1.00 90.19 84 TYR A N 1
ATOM 693 C CA . TYR A 1 84 ? 12.779 -6.285 -11.062 1.00 90.19 84 TYR A CA 1
ATOM 694 C C . TYR A 1 84 ? 11.299 -6.434 -11.412 1.00 90.19 84 TYR A C 1
ATOM 696 O O . TYR A 1 84 ? 10.829 -5.957 -12.437 1.00 90.19 84 TYR A O 1
ATOM 704 N N . MET A 1 85 ? 10.537 -7.030 -10.492 1.00 87.12 85 MET A N 1
ATOM 705 C CA . MET A 1 85 ? 9.096 -7.264 -10.668 1.00 87.12 85 MET A CA 1
ATOM 706 C C . MET A 1 85 ? 8.271 -5.980 -10.802 1.00 87.12 85 MET A C 1
ATOM 708 O O . MET A 1 85 ? 7.175 -6.008 -11.355 1.00 87.12 85 MET A O 1
ATOM 712 N N . TYR A 1 86 ? 8.767 -4.869 -10.256 1.00 90.31 86 TYR A N 1
ATOM 713 C CA . TYR A 1 86 ? 8.055 -3.601 -10.240 1.00 90.31 86 TYR A CA 1
ATOM 714 C C . TYR A 1 86 ? 8.949 -2.491 -10.804 1.00 90.31 86 TYR A C 1
ATOM 716 O O . TYR A 1 86 ? 10.017 -2.234 -10.238 1.00 90.31 86 TYR A O 1
ATOM 724 N N . PRO A 1 87 ? 8.509 -1.772 -11.852 1.00 91.19 87 PRO A N 1
ATOM 725 C CA . PRO A 1 87 ? 9.349 -0.777 -12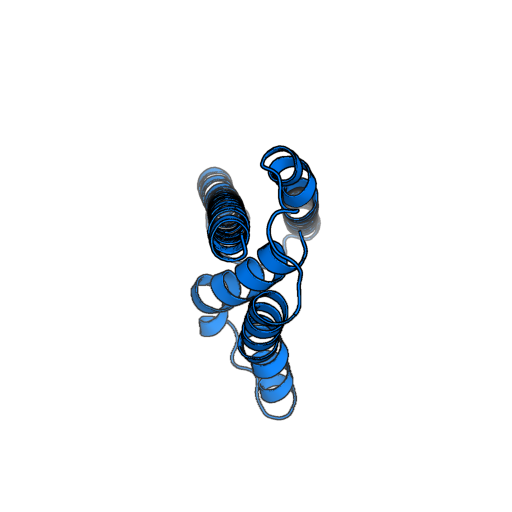.518 1.00 91.19 87 PRO A CA 1
ATOM 726 C C . PRO A 1 87 ? 9.679 0.417 -11.616 1.00 91.19 87 PRO A C 1
ATOM 728 O O . PRO A 1 87 ? 10.733 1.028 -11.739 1.00 91.19 87 PRO A O 1
ATOM 731 N N . PHE A 1 88 ? 8.820 0.735 -10.643 1.00 91.69 88 PHE A N 1
ATOM 732 C CA . PHE A 1 88 ? 9.062 1.843 -9.717 1.00 91.69 88 PHE A CA 1
ATOM 733 C C . PHE A 1 88 ? 10.178 1.569 -8.691 1.00 91.69 88 PHE A C 1
ATOM 735 O O . PHE A 1 88 ? 10.573 2.492 -7.986 1.00 91.69 88 PHE A O 1
ATOM 742 N N . ILE A 1 89 ? 10.707 0.346 -8.595 1.00 92.06 89 ILE A N 1
ATOM 743 C CA . ILE A 1 89 ? 11.900 0.021 -7.788 1.00 92.06 89 ILE A CA 1
ATOM 744 C C . ILE A 1 89 ? 13.021 -0.592 -8.631 1.00 92.06 89 ILE A C 1
ATOM 746 O O . ILE A 1 89 ? 13.950 -1.183 -8.080 1.00 92.06 89 ILE A O 1
ATOM 750 N N . ASP A 1 90 ? 12.929 -0.488 -9.954 1.00 93.56 90 ASP A N 1
ATOM 751 C CA . ASP A 1 90 ? 13.916 -1.061 -10.855 1.00 93.56 90 ASP A CA 1
ATOM 752 C C . ASP A 1 90 ? 15.200 -0.225 -10.855 1.00 93.56 90 ASP A C 1
ATOM 754 O O . ASP A 1 90 ? 15.361 0.759 -11.574 1.00 93.56 90 ASP A O 1
ATOM 758 N N . VAL A 1 91 ? 16.152 -0.632 -10.021 1.00 91.44 91 VAL A N 1
ATOM 759 C CA . VAL A 1 91 ? 17.442 0.053 -9.886 1.00 91.44 91 VAL A CA 1
ATOM 760 C C . VAL A 1 91 ? 18.219 0.059 -11.208 1.00 91.44 91 VAL A C 1
ATOM 762 O O . VAL A 1 91 ? 19.003 0.981 -11.430 1.00 91.44 91 VAL A O 1
ATOM 765 N N . GLY A 1 92 ? 17.995 -0.924 -12.086 1.00 88.25 92 GLY A N 1
ATOM 766 C CA . GLY A 1 92 ? 18.648 -1.015 -13.388 1.00 88.25 92 GLY A CA 1
ATOM 767 C C . GLY A 1 92 ? 18.191 0.072 -14.361 1.00 88.25 92 GLY A C 1
ATOM 768 O O . GLY A 1 92 ? 19.012 0.592 -15.114 1.00 88.25 92 GLY A O 1
ATOM 769 N N . THR A 1 93 ? 16.912 0.459 -14.319 1.00 91.38 93 THR A N 1
ATOM 770 C CA . THR A 1 93 ? 16.353 1.488 -15.214 1.00 91.38 93 THR A CA 1
ATOM 771 C C . THR A 1 93 ? 16.297 2.881 -14.593 1.00 91.38 93 THR A C 1
ATOM 773 O O . THR A 1 93 ? 16.671 3.850 -15.252 1.00 91.38 93 THR A O 1
ATOM 776 N N . ILE A 1 94 ? 15.854 3.012 -13.338 1.00 93.62 94 ILE A N 1
ATOM 777 C CA . ILE A 1 94 ? 15.640 4.322 -12.690 1.00 93.62 94 ILE A CA 1
ATOM 778 C C . ILE A 1 94 ? 16.764 4.732 -11.727 1.00 93.62 94 ILE A C 1
ATOM 780 O O . ILE A 1 94 ? 16.772 5.858 -11.219 1.00 93.62 94 ILE A O 1
ATOM 784 N N . GLY A 1 95 ? 17.727 3.840 -11.484 1.00 92.12 95 GLY A N 1
AT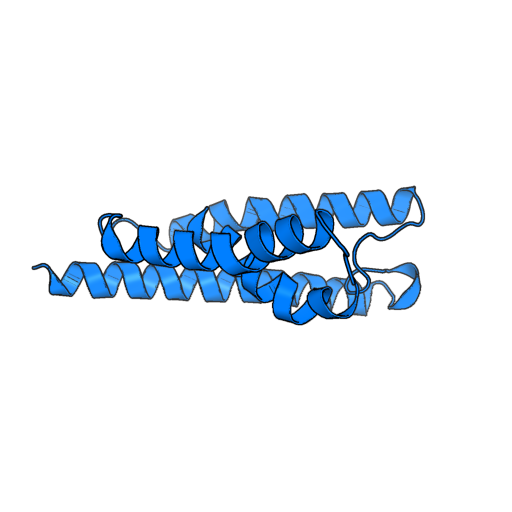OM 785 C CA . GLY A 1 95 ? 18.833 4.059 -10.559 1.00 92.12 95 GLY A CA 1
ATOM 786 C C . GLY A 1 95 ? 18.436 3.917 -9.086 1.00 92.12 95 GLY A C 1
ATOM 787 O O . GLY A 1 95 ? 17.268 3.995 -8.700 1.00 92.12 95 GLY A O 1
ATOM 788 N N . PHE A 1 96 ? 19.441 3.728 -8.227 1.00 89.88 96 PHE A N 1
ATOM 789 C CA . PHE A 1 96 ? 19.226 3.421 -6.807 1.00 89.88 96 PHE A CA 1
ATOM 790 C C . PHE A 1 96 ? 18.513 4.547 -6.048 1.00 89.88 96 PHE A C 1
ATOM 792 O O . PHE A 1 96 ? 17.624 4.283 -5.242 1.00 89.88 96 PHE A O 1
ATOM 799 N N . GLY A 1 97 ? 18.874 5.806 -6.322 1.00 92.75 97 GLY A N 1
ATOM 800 C CA . GLY A 1 97 ? 18.278 6.966 -5.654 1.00 92.75 97 GLY A CA 1
ATOM 801 C C . GLY A 1 97 ? 16.772 7.070 -5.899 1.00 92.75 97 GLY A C 1
ATOM 802 O O . GLY A 1 97 ? 15.998 7.152 -4.947 1.00 92.75 97 GLY A O 1
ATOM 803 N N . SER A 1 98 ? 16.349 6.998 -7.163 1.00 94.31 98 SER A N 1
ATOM 804 C CA . SER A 1 98 ? 14.933 7.055 -7.544 1.00 94.31 98 SER A CA 1
ATOM 805 C C . SER A 1 98 ? 14.154 5.854 -7.009 1.00 94.31 98 SER A C 1
ATOM 807 O O . SER A 1 98 ? 13.070 6.026 -6.454 1.00 94.31 98 SER A O 1
ATOM 809 N N . ALA A 1 99 ? 14.723 4.646 -7.107 1.00 93.00 99 ALA A N 1
ATOM 810 C CA . ALA A 1 99 ? 14.104 3.433 -6.575 1.00 93.00 99 ALA A CA 1
ATOM 811 C C . ALA A 1 99 ? 13.876 3.525 -5.058 1.00 93.00 99 ALA A C 1
ATOM 813 O O . ALA A 1 99 ? 12.805 3.166 -4.564 1.00 93.00 99 ALA A O 1
ATOM 814 N N . LEU A 1 100 ? 14.850 4.063 -4.317 1.00 91.75 100 LEU A N 1
ATOM 815 C CA . LEU A 1 100 ? 14.730 4.270 -2.877 1.00 91.75 100 LEU A CA 1
ATOM 816 C C . LEU A 1 100 ? 13.661 5.317 -2.538 1.00 91.75 100 LEU A C 1
ATOM 818 O O . LEU A 1 100 ? 12.858 5.089 -1.635 1.00 91.75 100 LEU A O 1
ATOM 822 N N . ILE A 1 101 ? 13.609 6.434 -3.270 1.00 95.31 101 ILE A N 1
ATOM 823 C CA . ILE A 1 101 ? 12.573 7.464 -3.091 1.00 95.31 101 ILE A CA 1
ATOM 824 C C . ILE A 1 101 ? 11.180 6.871 -3.322 1.00 95.31 101 ILE A C 1
ATOM 826 O O . ILE A 1 101 ? 10.287 7.077 -2.502 1.00 95.31 101 ILE A O 1
ATOM 830 N N . ASN A 1 102 ? 10.998 6.087 -4.384 1.00 95.00 102 ASN A N 1
ATOM 831 C CA . ASN A 1 102 ? 9.725 5.436 -4.683 1.00 95.00 102 ASN A CA 1
ATOM 832 C C . ASN A 1 102 ? 9.329 4.432 -3.591 1.00 95.00 102 ASN A C 1
ATOM 834 O O . ASN A 1 102 ? 8.189 4.450 -3.122 1.00 95.00 102 ASN A O 1
ATOM 838 N N . ALA A 1 103 ? 10.267 3.601 -3.126 1.00 92.56 103 ALA A N 1
ATOM 839 C CA . ALA A 1 103 ? 10.027 2.660 -2.032 1.00 92.56 103 ALA A CA 1
ATOM 840 C C . ALA A 1 103 ? 9.629 3.379 -0.729 1.00 92.56 103 ALA A C 1
ATOM 842 O O . ALA A 1 103 ? 8.670 2.982 -0.061 1.00 92.56 103 ALA A O 1
ATOM 843 N N . LEU A 1 104 ? 10.313 4.479 -0.392 1.00 94.50 104 LEU A N 1
ATOM 844 C CA . LEU A 1 104 ? 9.957 5.330 0.744 1.00 94.50 104 LEU A CA 1
ATOM 845 C C . LEU A 1 104 ? 8.594 6.003 0.551 1.00 94.50 104 LEU A C 1
ATOM 847 O O . LEU A 1 104 ? 7.848 6.124 1.518 1.00 94.50 104 LEU A O 1
ATOM 851 N N . GLY A 1 105 ? 8.236 6.385 -0.675 1.00 96.19 105 GLY A N 1
ATOM 852 C CA . GLY A 1 105 ? 6.915 6.910 -1.018 1.00 96.19 105 GLY A CA 1
ATOM 853 C C . GLY A 1 105 ? 5.798 5.900 -0.745 1.00 96.19 105 GLY A C 1
ATOM 854 O O . GLY A 1 105 ? 4.799 6.243 -0.110 1.00 96.19 105 GLY A O 1
ATOM 855 N N . VAL A 1 106 ? 5.987 4.633 -1.130 1.00 95.31 106 VAL A N 1
ATOM 856 C CA . VAL A 1 106 ? 5.024 3.560 -0.824 1.00 95.31 106 VAL A CA 1
ATOM 857 C C . VAL A 1 106 ? 4.944 3.303 0.683 1.00 95.31 106 VAL A C 1
ATOM 859 O O . VAL A 1 106 ? 3.846 3.176 1.230 1.00 95.31 106 VAL A O 1
ATOM 862 N N . LEU A 1 107 ? 6.085 3.274 1.380 1.00 95.38 107 LEU A N 1
ATOM 863 C CA . LEU A 1 107 ? 6.117 3.114 2.836 1.00 95.38 107 LEU A CA 1
ATOM 864 C C . LEU A 1 107 ? 5.419 4.278 3.553 1.00 95.38 107 LEU A C 1
ATOM 866 O O . LEU A 1 107 ? 4.656 4.058 4.494 1.00 95.38 107 LEU A O 1
ATOM 870 N N . LEU A 1 108 ? 5.630 5.510 3.091 1.00 96.56 108 LEU A N 1
ATOM 871 C CA . LEU A 1 108 ? 4.935 6.690 3.591 1.00 96.56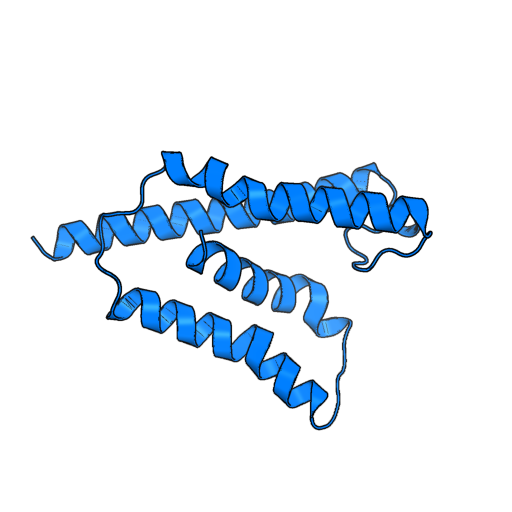 108 LEU A CA 1
ATOM 872 C C . LEU A 1 108 ? 3.427 6.564 3.360 1.00 96.56 108 LEU A C 1
ATOM 874 O O . LEU A 1 108 ? 2.656 6.773 4.294 1.00 96.56 108 LEU A O 1
ATOM 878 N N . GLY A 1 109 ? 3.002 6.150 2.163 1.00 96.44 109 GLY A N 1
ATOM 879 C CA . GLY A 1 109 ? 1.600 5.866 1.855 1.00 96.44 109 GLY A CA 1
ATOM 880 C C . GLY A 1 109 ? 0.985 4.852 2.824 1.00 96.44 109 GLY A C 1
ATOM 881 O O . GLY A 1 109 ? -0.081 5.100 3.387 1.00 96.44 109 GLY A O 1
ATOM 882 N N . PHE A 1 110 ? 1.694 3.757 3.114 1.00 96.81 110 PHE A N 1
ATOM 883 C CA . PHE A 1 110 ? 1.270 2.777 4.115 1.00 96.81 110 PHE A CA 1
ATOM 884 C C . PHE A 1 110 ? 1.095 3.399 5.504 1.00 96.81 110 PHE A C 1
ATOM 886 O O . PHE A 1 110 ? 0.078 3.170 6.162 1.00 96.81 110 PHE A O 1
ATOM 893 N N . VAL A 1 111 ? 2.069 4.194 5.958 1.00 96.94 111 VAL A N 1
ATOM 894 C CA . VAL A 1 111 ? 2.009 4.869 7.262 1.00 96.94 111 VAL A CA 1
ATOM 895 C C . VAL A 1 111 ? 0.826 5.836 7.314 1.00 96.94 111 VAL A C 1
ATOM 897 O O . VAL A 1 111 ? 0.082 5.817 8.293 1.00 96.94 111 VAL A O 1
ATOM 900 N N . LEU A 1 112 ? 0.588 6.624 6.263 1.00 97.56 112 LEU A N 1
ATOM 901 C CA . LEU A 1 112 ? -0.547 7.549 6.186 1.00 97.56 112 LEU A CA 1
ATOM 902 C C . LEU A 1 112 ? -1.890 6.811 6.264 1.00 97.56 112 LEU A C 1
ATOM 904 O O . LEU A 1 112 ? -2.745 7.188 7.067 1.00 97.56 112 LEU A O 1
ATOM 908 N N . ILE A 1 113 ? -2.056 5.719 5.511 1.00 96.88 113 ILE A N 1
ATOM 909 C CA . ILE A 1 113 ? -3.256 4.867 5.577 1.00 96.88 113 ILE A CA 1
ATOM 910 C C . ILE A 1 113 ? -3.420 4.283 6.988 1.00 96.88 113 ILE A C 1
ATOM 912 O O . ILE A 1 113 ? -4.524 4.270 7.539 1.00 96.88 113 ILE A O 1
ATOM 916 N N . ALA A 1 114 ? -2.330 3.826 7.611 1.00 96.25 114 ALA A N 1
ATOM 917 C CA . ALA A 1 114 ? -2.358 3.273 8.961 1.00 96.25 114 ALA A CA 1
ATOM 918 C C . ALA A 1 114 ? -2.819 4.309 9.994 1.00 96.25 114 ALA A C 1
ATOM 920 O O . ALA A 1 114 ? -3.680 4.011 10.824 1.00 96.25 114 ALA A O 1
ATOM 921 N N . LEU A 1 115 ? -2.269 5.523 9.931 1.00 96.56 115 LEU A N 1
ATOM 922 C CA . LEU A 1 115 ? -2.636 6.629 10.811 1.00 96.56 115 LEU A CA 1
ATOM 923 C C . LEU A 1 115 ? -4.094 7.046 10.605 1.00 96.56 115 LEU A C 1
ATOM 925 O O . LEU A 1 115 ? -4.815 7.224 11.588 1.00 96.56 115 LEU A O 1
ATOM 929 N N . LEU A 1 116 ? -4.546 7.126 9.352 1.00 96.31 116 LEU A N 1
ATOM 930 C CA . LEU A 1 116 ? -5.930 7.435 9.006 1.00 96.31 116 LEU A CA 1
ATOM 931 C C . LEU A 1 116 ? -6.894 6.396 9.590 1.00 96.31 116 LEU A C 1
ATOM 933 O O . LEU A 1 116 ? -7.853 6.765 10.266 1.00 96.31 116 LEU A O 1
ATOM 937 N N . LEU A 1 117 ? -6.609 5.099 9.437 1.00 94.81 117 LEU A N 1
ATOM 938 C CA . LEU A 1 117 ? -7.456 4.045 10.001 1.00 94.81 117 LEU A CA 1
ATOM 939 C C . LEU A 1 117 ? -7.429 4.005 11.531 1.00 94.81 117 LEU A C 1
ATOM 941 O O . LEU A 1 117 ? -8.467 3.761 12.141 1.00 94.81 117 LEU A O 1
ATOM 945 N N . VAL A 1 118 ? -6.292 4.293 12.172 1.00 94.88 118 VAL A N 1
ATOM 946 C CA . VAL A 1 118 ? -6.233 4.462 13.636 1.00 94.88 118 VAL A CA 1
ATOM 947 C C . VAL A 1 118 ? -7.080 5.662 14.079 1.00 94.88 118 VAL A C 1
ATOM 949 O O . VAL A 1 118 ? -7.775 5.580 15.093 1.00 94.88 118 VAL A O 1
ATOM 952 N N . GLY A 1 119 ? -7.047 6.769 13.333 1.00 93.81 119 GLY A N 1
ATOM 953 C CA . GLY A 1 119 ? -7.870 7.953 13.591 1.00 93.81 119 GLY A CA 1
ATOM 954 C C . GLY A 1 119 ? -9.365 7.656 13.473 1.00 93.81 119 GLY A C 1
ATOM 955 O O . GLY A 1 119 ? -10.124 7.945 14.399 1.00 93.81 119 GLY A O 1
ATOM 956 N N . ILE A 1 120 ? -9.769 7.003 12.380 1.00 94.12 120 ILE A N 1
ATOM 957 C CA . ILE A 1 120 ? -11.150 6.573 12.126 1.00 94.12 120 ILE A CA 1
ATOM 958 C C . ILE A 1 120 ? -11.631 5.598 13.206 1.00 94.12 120 ILE A C 1
ATOM 960 O O . ILE A 1 120 ? -12.736 5.752 13.722 1.00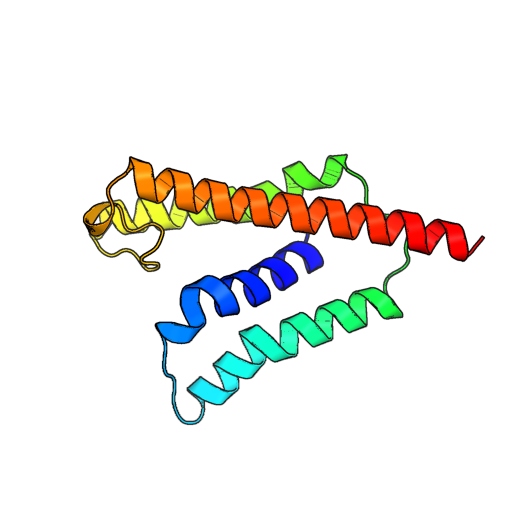 94.12 120 ILE A O 1
ATOM 964 N N . ASP A 1 121 ? -10.804 4.624 13.591 1.00 93.38 121 ASP A N 1
ATOM 965 C CA . ASP A 1 121 ? -11.119 3.648 14.637 1.00 93.38 121 ASP A CA 1
ATOM 966 C C . ASP A 1 121 ? -11.388 4.325 15.989 1.00 93.38 121 ASP A C 1
ATOM 968 O O . ASP A 1 121 ? -12.395 4.055 16.647 1.00 93.38 121 ASP A O 1
ATOM 972 N N . LYS A 1 122 ? -10.533 5.274 16.379 1.00 91.88 122 LYS A N 1
ATOM 973 C CA . LYS A 1 122 ? -10.712 6.046 17.615 1.00 91.88 122 LYS A CA 1
ATOM 974 C C . LYS A 1 122 ? -11.939 6.949 17.564 1.00 91.88 122 LYS A C 1
ATOM 976 O O . LYS A 1 122 ? -12.671 7.034 18.546 1.00 91.88 122 LYS A O 1
ATOM 981 N N . TRP A 1 123 ? -12.169 7.625 16.443 1.00 92.81 123 TRP A N 1
ATOM 982 C CA . TRP A 1 123 ? -13.323 8.504 16.266 1.00 92.81 123 TRP A CA 1
ATOM 983 C C . TRP A 1 123 ? -14.645 7.733 16.309 1.00 92.81 123 TRP A C 1
ATOM 985 O O . TRP A 1 123 ? -15.558 8.114 17.040 1.00 92.81 123 TRP A O 1
ATOM 995 N N . ALA A 1 124 ? -14.728 6.608 15.599 1.00 90.44 124 ALA A N 1
ATOM 996 C CA . ALA A 1 124 ? -15.921 5.771 15.572 1.00 90.44 124 ALA A CA 1
ATOM 997 C C . ALA A 1 124 ? -16.212 5.131 16.941 1.00 90.44 124 ALA A C 1
ATOM 999 O O . ALA A 1 124 ? -17.374 4.986 17.315 1.00 90.44 124 ALA A O 1
ATOM 1000 N N . SER A 1 125 ? -15.175 4.807 17.724 1.00 90.38 125 SER A N 1
ATOM 1001 C CA . SER A 1 125 ? -15.336 4.332 19.104 1.00 90.38 125 SER A CA 1
ATOM 1002 C C . SER A 1 125 ? -15.953 5.380 20.028 1.00 90.38 125 SER A C 1
ATOM 1004 O O . SER A 1 125 ? -16.739 5.019 20.894 1.00 90.38 125 SER A O 1
ATOM 1006 N N . ARG A 1 126 ? -15.610 6.663 19.858 1.00 85.50 126 ARG A N 1
ATOM 1007 C CA . ARG A 1 126 ? -16.134 7.755 20.695 1.00 85.50 126 ARG A CA 1
ATOM 1008 C C . ARG A 1 126 ? -17.606 8.065 20.429 1.00 85.50 126 ARG A C 1
ATOM 1010 O O . ARG A 1 126 ? -18.244 8.647 21.287 1.00 85.50 126 ARG A O 1
ATOM 1017 N N . ARG A 1 127 ? -18.131 7.696 19.255 1.00 78.12 127 ARG A N 1
ATOM 1018 C CA . ARG A 1 127 ? -19.544 7.893 18.875 1.00 78.12 127 ARG A CA 1
ATOM 1019 C C . ARG A 1 127 ? -20.488 6.797 19.373 1.00 78.12 127 ARG A C 1
ATOM 1021 O O . ARG A 1 127 ? -21.695 6.960 19.256 1.00 78.12 127 ARG A O 1
ATOM 1028 N N . LYS A 1 128 ? -19.949 5.662 19.830 1.00 62.59 128 LYS A N 1
ATOM 1029 C CA . LYS A 1 128 ? -20.729 4.540 20.381 1.00 62.59 128 LYS A CA 1
ATOM 1030 C C . LYS A 1 128 ? -20.839 4.579 21.915 1.00 62.59 128 LYS A C 1
ATOM 1032 O O . LYS A 1 128 ? -21.412 3.652 22.479 1.00 62.59 128 LYS A O 1
ATOM 1037 N N . VAL A 1 129 ? -20.265 5.603 22.551 1.00 49.75 129 VAL A N 1
ATOM 1038 C CA . VAL A 1 129 ? -20.448 5.956 23.970 1.00 49.75 129 VAL A CA 1
ATOM 1039 C C . VAL A 1 129 ? -21.506 7.044 24.036 1.00 49.75 129 VAL A C 1
ATOM 1041 O O . VAL A 1 129 ? -22.378 6.942 24.919 1.00 49.75 129 VAL A O 1
#

Secondary structure (DSSP, 8-state):
-HHHHHHHHHHHIIIIITTT----THHHHHHHIIIIIHHHHHHHHHHHHSPSS---TTHHHHHHHHHHHHHHHHHHHHHHHT--SSGGG-HHHHHHHHHHHHHHHHHHHHHHHHHHHHHHHHHHHHT--

Radius of gyration: 16.79 Å; chains: 1; bounding box: 41×24×44 Å

Organism: Pseudomonas syringae pv. maculicola (NCBI:txid59511)

InterPro domains:
  IPR049713 Pr6Pr membrane protein-like [NF038065] (4-121)

Foldseek 3Di:
DVLLVLLLQLVCCVPFNVVPDDDDDPVVVVCCCRRPVVNVVVNVCCVPPPQFDPQDLVCLVVVLCVLVVVLVVQLVVCVVPVDRPGPQLNCVPPNNVSNVVSSVVSSVSSSVSSVVVNVVRNVVNVVVD

pLDDT: mean 92.66, std 5.53, range [49.75, 97.56]

Sequence (129 aa):
GIVVSIALVGIAYNVLLRHLWHPQGWQWIADELLHDVMPLAFMLYWWLYVPKGRLRLGHVPLWAMYPVVYFAYVLLRGNMLGDYMYPFIDVGTIGFGSALINALGVLLGFVLIALLLVGIDKWASRRKV